Protein AF-A0A349A063-F1 (afdb_monomer_lite)

Radius of gyration: 12.06 Å; chains: 1; bounding box: 23×23×34 Å

Secondary structure (DSSP, 8-state):
-PPPSEEEETTEEEE-TTS-TTS----TT----GGGTT---SEEEETTEEEES-TT--HHHHHHHHHHT-

pLDDT: mean 88.2, std 9.56, range [54.47, 97.31]

Structure (mmCIF, N/CA/C/O backbone):
data_AF-A0A349A063-F1
#
_entry.id   AF-A0A349A063-F1
#
loop_
_atom_site.group_PDB
_atom_site.id
_atom_site.type_symbol
_atom_site.label_atom_id
_atom_site.label_alt_id
_atom_site.label_comp_id
_atom_site.label_asym_id
_atom_site.label_entity_id
_atom_site.label_seq_id
_atom_site.pdbx_PDB_ins_code
_atom_site.Cartn_x
_atom_site.Cartn_y
_atom_site.Cartn_z
_atom_site.occupancy
_atom_site.B_iso_or_equiv
_atom_site.auth_seq_id
_atom_site.auth_comp_id
_atom_site.auth_asym_id
_atom_site.auth_atom_id
_atom_site.pdbx_PDB_model_num
ATOM 1 N N . MET A 1 1 ? -4.671 12.946 8.740 1.00 54.47 1 MET A N 1
ATOM 2 C CA . MET A 1 1 ? -4.070 11.706 8.220 1.00 54.47 1 MET A CA 1
ATOM 3 C C . MET A 1 1 ? -5.217 10.729 8.141 1.00 54.47 1 MET A C 1
ATOM 5 O O . MET A 1 1 ? -5.864 10.532 9.165 1.00 54.47 1 MET A O 1
ATOM 9 N N . ASP A 1 2 ? -5.558 10.267 6.942 1.00 64.38 2 ASP A N 1
ATOM 10 C CA . ASP A 1 2 ? -6.651 9.307 6.797 1.00 64.38 2 ASP A CA 1
ATOM 11 C C . ASP A 1 2 ? -6.308 8.053 7.614 1.00 64.38 2 ASP A C 1
ATOM 13 O O . ASP A 1 2 ? -5.138 7.673 7.733 1.00 64.38 2 ASP A O 1
ATOM 17 N N . GLN A 1 3 ? -7.307 7.483 8.288 1.00 82.06 3 GLN A N 1
ATOM 18 C CA . GLN A 1 3 ? -7.103 6.343 9.177 1.00 82.06 3 GLN A CA 1
ATOM 19 C C . GLN A 1 3 ? -6.563 5.168 8.355 1.00 82.06 3 GLN A C 1
ATOM 21 O O . GLN A 1 3 ? -7.183 4.754 7.379 1.00 82.06 3 GLN A O 1
ATOM 26 N N . ILE A 1 4 ? -5.401 4.631 8.736 1.00 90.19 4 ILE A N 1
ATOM 27 C CA . ILE A 1 4 ? -4.829 3.465 8.057 1.00 90.19 4 ILE A CA 1
ATOM 28 C C . ILE A 1 4 ? -5.748 2.276 8.313 1.00 90.19 4 ILE A C 1
ATOM 30 O O . ILE A 1 4 ? -5.955 1.886 9.461 1.00 90.19 4 ILE A O 1
ATOM 34 N N . LEU A 1 5 ? -6.278 1.691 7.247 1.00 93.00 5 LEU A N 1
ATOM 35 C CA . LEU A 1 5 ? -7.075 0.472 7.294 1.00 93.00 5 LEU A CA 1
ATOM 36 C C . LEU A 1 5 ? -6.169 -0.759 7.388 1.00 93.00 5 LEU A C 1
ATOM 38 O O . LEU A 1 5 ? -6.405 -1.659 8.194 1.00 93.00 5 LEU A O 1
ATOM 42 N N . PHE A 1 6 ? -5.121 -0.786 6.568 1.00 94.25 6 PHE A N 1
ATOM 43 C CA . PHE A 1 6 ? -4.141 -1.863 6.514 1.00 94.25 6 PHE A CA 1
ATOM 44 C C . PHE A 1 6 ? -2.807 -1.332 5.989 1.00 94.25 6 PHE A C 1
ATOM 46 O O . PHE A 1 6 ? -2.784 -0.483 5.102 1.00 94.25 6 PHE A O 1
ATOM 53 N N . SER A 1 7 ? -1.689 -1.846 6.484 1.00 95.38 7 SER A N 1
ATOM 54 C CA . SER A 1 7 ? -0.363 -1.550 5.956 1.00 95.38 7 SER A CA 1
ATOM 55 C C . SER A 1 7 ? 0.571 -2.739 6.127 1.00 95.38 7 SER A C 1
ATOM 57 O O . SER A 1 7 ? 0.524 -3.446 7.132 1.00 95.38 7 SER A O 1
ATOM 59 N N . SER A 1 8 ? 1.443 -2.914 5.140 1.00 95.31 8 SER A N 1
ATOM 60 C CA . SER A 1 8 ? 2.663 -3.704 5.238 1.00 95.31 8 SER A CA 1
ATOM 61 C C . SER A 1 8 ? 3.798 -2.795 4.793 1.00 95.31 8 SER A C 1
ATOM 63 O O . SER A 1 8 ? 3.887 -2.488 3.605 1.00 95.31 8 SER A O 1
ATOM 65 N N . TRP A 1 9 ? 4.626 -2.333 5.727 1.00 95.31 9 TRP A N 1
ATOM 66 C CA . TRP A 1 9 ? 5.665 -1.338 5.460 1.00 95.31 9 TRP A CA 1
ATOM 67 C C . TRP A 1 9 ? 6.920 -1.613 6.290 1.00 95.31 9 TRP 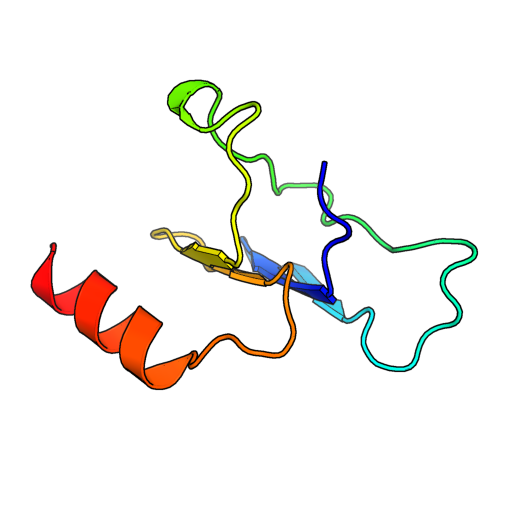A C 1
ATOM 69 O O . TRP A 1 9 ? 6.838 -1.716 7.512 1.00 95.31 9 TRP A O 1
ATOM 79 N N . GLN A 1 10 ? 8.088 -1.735 5.650 1.00 93.31 10 GLN A N 1
ATOM 80 C CA . GLN A 1 10 ? 9.373 -2.019 6.322 1.00 93.31 10 GLN A CA 1
ATOM 81 C C . GLN A 1 10 ? 9.330 -3.211 7.305 1.00 93.31 10 GLN A C 1
ATOM 83 O O . GLN A 1 10 ? 9.921 -3.175 8.386 1.00 93.31 10 GLN A O 1
ATOM 88 N N . GLY A 1 11 ? 8.603 -4.274 6.948 1.00 90.88 11 GLY A N 1
ATOM 89 C CA . GLY A 1 11 ? 8.449 -5.471 7.786 1.00 90.88 11 GLY A CA 1
ATOM 90 C C . GLY A 1 11 ? 7.498 -5.312 8.981 1.00 90.88 11 GLY A C 1
ATOM 91 O O . GLY A 1 11 ? 7.341 -6.255 9.754 1.00 90.88 11 GLY A O 1
ATOM 92 N N . GLU A 1 12 ? 6.843 -4.160 9.137 1.00 94.75 12 GLU A N 1
ATOM 93 C CA . GLU A 1 12 ? 5.751 -3.953 10.088 1.00 94.75 12 GLU A CA 1
ATOM 94 C C . GLU A 1 12 ? 4.407 -4.152 9.377 1.00 94.75 12 GLU A C 1
ATOM 96 O O . GLU A 1 12 ? 4.143 -3.534 8.344 1.00 94.75 12 GLU A O 1
ATOM 101 N N . VAL A 1 13 ? 3.547 -5.005 9.941 1.00 94.50 13 VAL A N 1
ATOM 102 C CA . VAL A 1 13 ? 2.166 -5.178 9.477 1.00 94.50 13 VAL A CA 1
ATOM 103 C C . VAL A 1 13 ? 1.224 -4.547 10.488 1.00 94.50 13 VAL A C 1
ATOM 105 O O . VAL A 1 13 ? 1.234 -4.895 11.669 1.00 94.50 13 VAL A O 1
ATOM 108 N N . VAL A 1 14 ? 0.384 -3.639 10.006 1.00 93.62 14 VAL A N 1
ATOM 109 C CA . VAL A 1 14 ? -0.687 -3.010 10.774 1.00 93.62 14 VAL A CA 1
ATOM 110 C C . VAL A 1 14 ? -2.006 -3.345 10.104 1.00 93.62 14 VAL A C 1
ATOM 112 O O . VAL A 1 14 ? -2.230 -2.988 8.954 1.00 93.62 14 VAL A O 1
ATOM 115 N N . ASP A 1 15 ? -2.889 -4.016 10.831 1.00 93.38 15 ASP A N 1
ATOM 116 C CA . ASP A 1 15 ? -4.214 -4.390 10.345 1.00 93.38 15 ASP A CA 1
ATOM 117 C C . ASP A 1 15 ? -5.280 -3.824 11.280 1.00 93.38 15 ASP A C 1
ATOM 119 O O . ASP A 1 15 ? -5.407 -4.272 12.421 1.00 93.38 15 ASP A O 1
ATOM 123 N N . ASN A 1 16 ? -6.019 -2.818 10.817 1.00 92.12 16 ASN A N 1
ATOM 124 C CA . ASN A 1 16 ? -7.108 -2.190 11.564 1.00 92.12 16 ASN A CA 1
ATOM 125 C C . ASN A 1 16 ? -8.491 -2.649 11.081 1.00 92.12 16 ASN A C 1
ATOM 127 O O . ASN A 1 16 ? -9.510 -2.154 11.564 1.00 92.12 16 ASN A O 1
ATOM 131 N N . ARG A 1 17 ? -8.561 -3.614 10.157 1.00 89.81 17 ARG A N 1
ATOM 132 C CA . ARG A 1 17 ? -9.834 -4.145 9.660 1.00 89.81 17 ARG A CA 1
ATOM 133 C C . ARG A 1 17 ? -10.585 -4.837 10.796 1.00 89.81 17 ARG A C 1
ATOM 135 O O . ARG A 1 17 ? -10.018 -5.633 11.540 1.00 89.81 17 ARG A O 1
ATOM 142 N N . GLY A 1 18 ? -11.871 -4.521 10.940 1.00 84.12 18 GLY A N 1
ATOM 143 C CA . GLY A 1 18 ? -12.731 -5.104 11.977 1.00 84.12 18 GLY A CA 1
ATOM 144 C C . GLY A 1 18 ? -12.417 -4.665 13.414 1.00 84.12 18 GLY A C 1
ATOM 145 O O . GLY A 1 18 ? -13.072 -5.148 14.336 1.00 84.12 18 GLY A O 1
ATOM 146 N N . LYS A 1 19 ? -11.455 -3.756 13.634 1.00 81.81 19 LYS A N 1
ATOM 147 C CA . LYS A 1 19 ? -11.194 -3.169 14.955 1.00 81.81 19 LYS A CA 1
ATOM 148 C C . LYS A 1 19 ? -12.131 -1.985 15.195 1.00 81.81 19 LYS A C 1
ATOM 150 O O . LYS A 1 19 ? -12.404 -1.211 14.279 1.00 81.81 19 LYS A O 1
ATOM 155 N N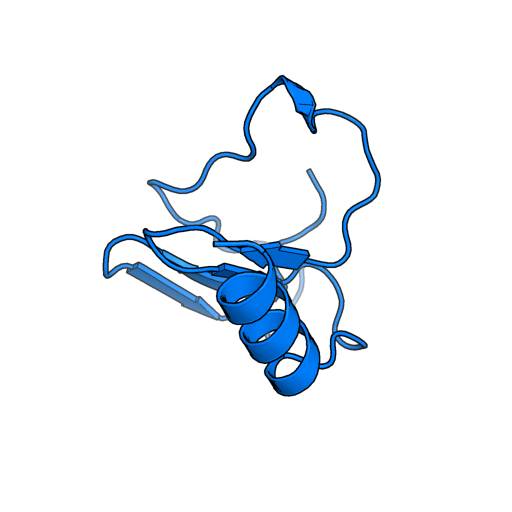 . GLN A 1 20 ? -12.621 -1.838 16.428 1.00 67.44 20 GLN A N 1
ATOM 156 C CA . GLN A 1 20 ? -13.348 -0.632 16.834 1.00 67.44 20 GLN A CA 1
ATOM 157 C C . GLN A 1 20 ? -12.423 0.585 16.678 1.00 67.44 20 GLN A C 1
ATOM 159 O O . GLN A 1 20 ? -11.243 0.519 17.027 1.00 67.44 20 GLN A O 1
ATOM 164 N N . GLN A 1 21 ? -12.952 1.673 16.112 1.00 63.16 21 GLN A N 1
ATOM 165 C CA . GLN A 1 21 ? -12.190 2.851 15.667 1.00 63.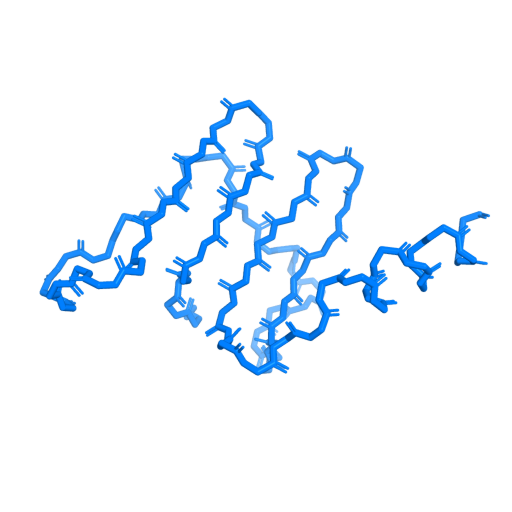16 21 GLN A CA 1
ATOM 166 C C . GLN A 1 21 ? -11.554 3.667 16.802 1.00 63.16 21 GLN A C 1
ATOM 168 O O . GLN A 1 21 ? -10.921 4.687 16.536 1.00 63.16 21 GLN A O 1
ATOM 173 N N . ASP A 1 22 ? -11.683 3.222 18.047 1.00 64.94 22 ASP A N 1
ATOM 174 C CA . ASP A 1 22 ? -11.368 4.025 19.221 1.00 64.94 22 ASP A CA 1
ATOM 175 C C . ASP A 1 22 ? -9.853 4.205 19.417 1.00 64.94 22 ASP A C 1
ATOM 177 O O . ASP A 1 22 ? -9.438 5.176 20.046 1.00 64.94 22 ASP A O 1
ATOM 181 N N . GLN A 1 23 ? -9.014 3.327 18.839 1.00 64.38 23 GLN A N 1
ATOM 182 C CA . GLN A 1 23 ? -7.546 3.470 18.804 1.00 64.38 23 GLN A CA 1
ATOM 183 C C . GLN A 1 23 ? -6.929 2.800 17.555 1.00 64.38 23 GLN A C 1
ATOM 185 O O . GLN A 1 23 ? -6.434 1.672 17.645 1.00 64.38 23 GLN A O 1
ATOM 190 N N . PRO A 1 24 ? -6.935 3.445 16.371 1.00 69.00 24 PRO A N 1
ATOM 191 C CA . PRO A 1 24 ? -6.259 2.890 15.203 1.00 69.00 24 PRO A CA 1
ATOM 192 C C . PRO A 1 24 ? -4.758 2.782 15.454 1.00 69.00 24 PRO A C 1
ATOM 194 O O . PRO A 1 24 ? -4.114 3.731 15.904 1.00 69.00 24 PRO A O 1
ATOM 197 N N . GLN A 1 25 ? -4.189 1.625 15.128 1.00 81.38 25 GLN A N 1
ATOM 198 C CA . GLN A 1 25 ? -2.744 1.464 15.152 1.00 81.38 25 GLN A CA 1
ATOM 199 C C . GLN A 1 25 ? -2.154 2.183 13.938 1.00 81.38 25 GLN A C 1
ATOM 201 O O . GLN A 1 25 ? -2.643 2.031 12.819 1.00 81.38 25 GLN A O 1
ATOM 206 N N . THR A 1 26 ? -1.094 2.951 14.160 1.00 82.00 26 THR A N 1
ATOM 207 C CA . THR A 1 26 ? -0.314 3.587 13.095 1.00 82.00 26 THR A CA 1
ATOM 208 C C . THR A 1 26 ? 1.029 2.866 13.010 1.00 82.00 26 THR A C 1
ATOM 210 O O . THR A 1 26 ? 1.640 2.646 14.061 1.00 82.00 26 THR A O 1
ATOM 213 N N . PRO A 1 27 ? 1.516 2.498 11.811 1.00 82.31 27 PRO A N 1
ATOM 214 C CA . PRO A 1 27 ? 2.838 1.907 11.673 1.00 82.31 27 PRO A CA 1
ATOM 215 C C . PRO A 1 27 ? 3.887 2.907 12.148 1.00 82.31 27 PRO A C 1
ATOM 217 O O . PRO A 1 27 ? 3.847 4.084 11.784 1.00 82.31 27 PRO A O 1
ATOM 220 N N . LYS A 1 28 ? 4.852 2.452 12.944 1.00 83.88 28 LYS A N 1
ATOM 221 C CA . LYS A 1 28 ? 5.864 3.330 13.554 1.00 83.88 28 LYS A CA 1
ATOM 222 C C . LYS A 1 28 ? 6.747 4.012 12.514 1.00 83.88 28 LYS A C 1
ATOM 224 O O . LYS A 1 28 ? 7.250 5.108 12.755 1.00 83.88 28 LYS A O 1
ATOM 229 N N . ARG A 1 29 ? 6.975 3.338 11.385 1.00 85.31 29 ARG A N 1
ATOM 230 C CA . ARG A 1 29 ? 7.926 3.755 10.342 1.00 85.31 29 ARG A CA 1
ATOM 231 C C . ARG A 1 29 ? 7.266 4.296 9.080 1.00 85.31 29 ARG A C 1
ATOM 233 O O . ARG A 1 29 ? 7.971 4.682 8.155 1.00 85.31 29 ARG A O 1
ATOM 240 N N . PHE A 1 30 ? 5.938 4.340 9.038 1.00 88.12 30 PHE A N 1
ATOM 241 C CA . PHE A 1 30 ? 5.220 4.835 7.874 1.00 88.12 30 PHE A CA 1
ATOM 242 C C . PHE A 1 30 ? 4.916 6.326 8.012 1.00 88.12 30 PHE A C 1
ATOM 244 O O . PHE A 1 30 ? 4.269 6.762 8.966 1.00 88.12 30 PHE A O 1
ATOM 251 N N . LYS A 1 31 ? 5.363 7.107 7.029 1.00 86.06 31 LYS A N 1
ATOM 252 C CA . LYS A 1 31 ? 4.973 8.504 6.840 1.00 86.06 31 LYS A CA 1
ATOM 253 C C . LYS A 1 31 ? 4.717 8.732 5.359 1.00 86.06 31 LYS A C 1
ATOM 255 O O . LYS A 1 31 ? 5.525 8.328 4.528 1.00 86.06 31 LYS A O 1
ATOM 260 N N . VAL A 1 32 ? 3.606 9.390 5.051 1.00 84.62 32 VAL A N 1
ATOM 261 C CA . VAL A 1 32 ? 3.333 9.868 3.694 1.00 84.62 32 VAL A CA 1
ATOM 262 C C . VAL A 1 32 ? 4.325 11.001 3.386 1.00 84.62 32 VAL A C 1
ATOM 264 O O . VAL A 1 32 ? 4.475 11.878 4.240 1.00 84.62 32 VAL A O 1
ATOM 267 N N . PRO A 1 33 ? 5.013 10.989 2.228 1.00 85.44 33 PRO A N 1
ATOM 268 C CA . PRO A 1 33 ? 5.908 12.076 1.836 1.00 85.44 33 PRO A CA 1
ATOM 269 C C . PRO A 1 33 ? 5.193 13.434 1.786 1.00 85.44 33 PRO A C 1
ATOM 271 O O . PRO A 1 33 ? 4.019 13.507 1.415 1.00 85.44 33 PRO A O 1
ATOM 274 N N . ASP A 1 34 ? 5.907 14.513 2.118 1.00 87.69 34 ASP A N 1
ATOM 275 C CA . ASP A 1 34 ? 5.322 15.857 2.268 1.00 87.69 34 ASP A CA 1
ATOM 276 C C . ASP A 1 34 ? 4.681 16.393 0.977 1.00 87.69 34 ASP A C 1
ATOM 278 O O . ASP A 1 34 ? 3.709 17.142 1.033 1.00 87.69 34 ASP A O 1
ATOM 282 N N . GLU A 1 35 ? 5.159 15.967 -0.194 1.00 88.00 35 GLU A N 1
ATOM 283 C CA . GLU A 1 35 ? 4.579 16.317 -1.501 1.00 88.00 35 GLU A CA 1
ATOM 284 C C . GLU A 1 35 ? 3.130 15.821 -1.684 1.00 88.00 35 GLU A C 1
ATOM 286 O O . GLU A 1 35 ? 2.353 16.403 -2.445 1.00 88.00 35 GLU A O 1
ATOM 291 N N . PHE A 1 36 ? 2.739 14.782 -0.941 1.00 84.94 36 PHE A N 1
ATOM 292 C CA . PHE A 1 36 ? 1.379 14.242 -0.919 1.00 84.94 36 PHE A CA 1
ATOM 293 C C . PHE A 1 36 ? 0.584 14.692 0.316 1.00 84.94 36 PHE A C 1
ATOM 295 O O . PHE A 1 36 ? -0.574 14.302 0.487 1.00 84.94 36 PHE A O 1
ATOM 302 N N . ALA A 1 37 ? 1.165 15.524 1.187 1.00 82.56 37 ALA A N 1
ATOM 303 C CA . ALA A 1 37 ? 0.488 15.997 2.386 1.00 82.56 37 ALA A CA 1
ATOM 304 C C . ALA A 1 37 ? -0.780 16.797 2.035 1.00 82.56 37 ALA A C 1
ATOM 306 O O . ALA A 1 37 ? -0.780 17.685 1.186 1.00 82.56 37 ALA A O 1
ATOM 307 N N . GLY A 1 38 ? -1.889 16.479 2.710 1.00 80.56 38 GLY A N 1
ATOM 308 C CA . GLY A 1 38 ? -3.179 17.151 2.513 1.00 80.56 38 GLY A CA 1
ATOM 309 C C . GLY A 1 38 ? -3.981 16.674 1.297 1.00 80.56 38 GLY A C 1
ATOM 310 O O . GLY A 1 38 ? -5.142 17.062 1.158 1.00 80.56 38 GLY A O 1
ATOM 311 N N . GLN A 1 39 ? -3.422 15.803 0.455 1.00 84.94 39 GLN A N 1
ATOM 312 C CA . GLN A 1 39 ? -4.188 15.127 -0.589 1.00 84.94 39 GLN A CA 1
ATOM 313 C C . GLN A 1 39 ? -5.035 14.011 0.035 1.00 84.94 39 GLN A C 1
ATOM 315 O O . GLN A 1 39 ? -4.580 13.305 0.935 1.00 84.94 39 GLN A O 1
ATOM 320 N N . LYS A 1 40 ? -6.276 13.836 -0.437 1.00 84.50 40 LYS A N 1
ATOM 321 C CA . LYS A 1 40 ? -7.083 12.663 -0.076 1.00 84.50 40 LYS A CA 1
ATOM 322 C C . LYS A 1 40 ? -6.581 11.466 -0.870 1.00 84.50 40 LYS A C 1
ATOM 324 O O . LYS A 1 40 ? -6.666 11.468 -2.097 1.00 84.50 40 LYS A O 1
ATOM 329 N N . MET A 1 41 ? -6.079 10.453 -0.174 1.00 88.88 41 MET A N 1
ATOM 330 C CA . MET A 1 41 ? -5.460 9.279 -0.785 1.00 88.88 41 MET A CA 1
ATOM 331 C C . MET A 1 41 ? -6.224 8.029 -0.372 1.00 88.88 41 MET A C 1
ATOM 333 O O . MET A 1 41 ? -6.481 7.824 0.808 1.00 88.88 41 MET A O 1
ATOM 337 N N . LYS A 1 42 ? -6.544 7.153 -1.328 1.00 93.38 42 LYS A N 1
ATOM 338 C CA . LYS A 1 42 ? -7.130 5.840 -1.008 1.00 93.38 42 LYS A CA 1
ATOM 339 C C . LYS A 1 42 ? -6.077 4.817 -0.580 1.00 93.38 42 LYS A C 1
ATOM 341 O O . LYS A 1 42 ? -6.340 3.962 0.261 1.00 93.38 42 LYS A O 1
ATOM 346 N N . ALA A 1 43 ? -4.878 4.921 -1.146 1.00 94.50 43 ALA A N 1
ATOM 347 C CA . ALA A 1 43 ? -3.734 4.082 -0.827 1.00 94.50 43 ALA A CA 1
ATOM 348 C C . ALA A 1 43 ? -2.424 4.789 -1.188 1.00 94.50 43 ALA A C 1
ATOM 350 O O . ALA A 1 43 ? -2.416 5.774 -1.928 1.00 94.50 43 ALA A O 1
ATOM 351 N N . PHE A 1 44 ? -1.323 4.252 -0.676 1.00 93.81 44 PHE A N 1
ATOM 352 C CA . PHE A 1 44 ? 0.039 4.631 -1.018 1.00 93.81 44 PHE A CA 1
ATOM 353 C C . PHE A 1 44 ? 0.885 3.368 -1.197 1.00 93.81 44 PHE A C 1
ATOM 355 O O . PHE A 1 44 ? 0.786 2.446 -0.387 1.00 93.81 44 PHE A O 1
ATOM 362 N N . MET A 1 45 ? 1.721 3.332 -2.234 1.00 94.38 45 MET A N 1
ATOM 363 C CA . MET A 1 45 ? 2.634 2.227 -2.527 1.00 94.38 45 MET A CA 1
ATOM 364 C C . MET A 1 45 ? 4.019 2.778 -2.853 1.00 94.38 45 MET A C 1
ATOM 366 O O . MET A 1 45 ? 4.150 3.770 -3.568 1.00 94.38 45 MET A O 1
ATOM 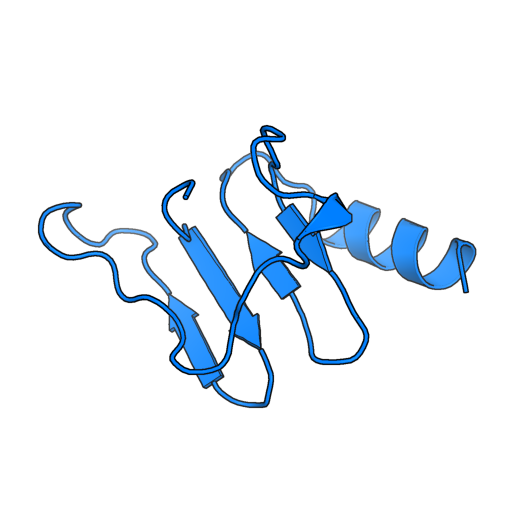370 N N . GLY A 1 46 ? 5.045 2.119 -2.331 1.00 92.31 46 GLY A N 1
ATOM 371 C CA . GLY A 1 46 ? 6.439 2.417 -2.610 1.00 92.31 46 GLY A CA 1
ATOM 372 C C . GLY A 1 46 ? 7.303 1.171 -2.454 1.00 92.31 46 GLY A C 1
ATOM 373 O O . GLY A 1 46 ? 6.810 0.080 -2.176 1.00 92.31 46 GLY A O 1
ATOM 374 N N . TRP A 1 47 ? 8.612 1.343 -2.605 1.00 91.88 47 TRP A N 1
ATOM 375 C CA . TRP A 1 47 ? 9.576 0.237 -2.573 1.00 91.88 47 TRP A CA 1
ATOM 376 C C . TRP A 1 47 ? 9.578 -0.543 -1.242 1.00 91.88 47 TRP A C 1
ATOM 378 O O . TRP A 1 47 ? 9.873 -1.733 -1.222 1.00 91.88 47 TRP A O 1
ATOM 388 N N . ASP A 1 48 ? 9.219 0.124 -0.141 1.00 92.62 48 ASP A N 1
ATOM 389 C CA . ASP A 1 48 ? 9.173 -0.427 1.220 1.00 92.62 48 ASP A CA 1
ATOM 390 C C . ASP A 1 48 ? 7.843 -1.122 1.573 1.00 92.62 48 ASP A C 1
ATOM 392 O O . ASP A 1 48 ? 7.702 -1.673 2.673 1.00 92.62 48 ASP A O 1
ATOM 396 N N . GLY A 1 49 ? 6.856 -1.081 0.671 1.00 94.44 49 GLY A N 1
ATOM 397 C CA . GLY A 1 49 ? 5.545 -1.697 0.854 1.00 94.44 49 GLY A CA 1
ATOM 398 C C . GLY A 1 49 ? 4.374 -0.779 0.501 1.00 94.44 49 GLY A C 1
ATOM 399 O O . GLY A 1 49 ? 4.439 0.017 -0.435 1.00 94.44 49 GLY A O 1
ATOM 400 N N . PHE A 1 50 ? 3.263 -0.909 1.229 1.00 95.44 50 PHE A N 1
ATOM 401 C CA . PHE A 1 50 ? 2.049 -0.134 0.967 1.00 95.44 50 PHE A CA 1
ATOM 402 C C . PHE A 1 50 ? 1.209 0.140 2.223 1.00 95.44 50 PHE A C 1
ATOM 404 O O . PHE A 1 50 ? 1.328 -0.523 3.261 1.00 95.44 50 PHE A O 1
ATOM 411 N N . ALA A 1 51 ? 0.324 1.127 2.108 1.00 94.81 51 ALA A N 1
ATOM 412 C CA . ALA A 1 51 ? -0.692 1.473 3.092 1.00 94.81 51 ALA A CA 1
ATOM 413 C C . ALA A 1 51 ? -2.030 1.745 2.392 1.00 94.81 51 ALA A C 1
ATOM 415 O O . ALA A 1 51 ? -2.075 2.396 1.350 1.00 94.81 51 ALA A O 1
ATOM 416 N N . LEU A 1 52 ? -3.116 1.244 2.973 1.00 95.12 52 LEU A N 1
ATOM 417 C CA . LEU A 1 52 ? -4.492 1.430 2.525 1.00 95.12 52 LEU A CA 1
ATOM 418 C C . LEU A 1 52 ? -5.230 2.306 3.532 1.00 95.12 52 LEU A C 1
ATOM 420 O O . LEU A 1 52 ? -5.128 2.084 4.740 1.00 95.12 52 LEU A O 1
ATOM 424 N N . PHE A 1 53 ? -6.006 3.254 3.024 1.00 92.56 53 PHE A N 1
ATOM 425 C CA . PHE A 1 53 ? -6.849 4.161 3.807 1.00 92.56 53 PHE A CA 1
ATOM 426 C C . PHE A 1 53 ? -8.340 3.965 3.498 1.00 92.56 53 PHE A C 1
ATOM 428 O O . PHE A 1 53 ? -9.198 4.411 4.253 1.00 92.56 53 PHE A O 1
ATOM 435 N N . ASP A 1 54 ? -8.647 3.281 2.395 1.00 92.88 54 ASP A N 1
ATOM 436 C CA . ASP A 1 54 ? -9.993 3.015 1.898 1.00 92.88 54 ASP A CA 1
ATOM 437 C C . ASP A 1 54 ? -10.122 1.516 1.567 1.00 92.88 54 ASP A C 1
ATOM 439 O O . ASP A 1 54 ? -9.181 0.893 1.066 1.00 92.88 54 ASP A O 1
ATOM 443 N N . SER A 1 55 ? -11.275 0.926 1.881 1.00 92.81 55 SER A N 1
ATOM 444 C CA . SER A 1 55 ? -11.585 -0.479 1.602 1.00 92.81 55 SER A CA 1
ATOM 445 C C . SER A 1 55 ? -11.868 -0.759 0.127 1.00 92.81 55 SER A C 1
ATOM 447 O O . SER A 1 55 ? -11.749 -1.905 -0.295 1.00 92.81 55 SER A O 1
ATOM 449 N N . ASP A 1 56 ? -12.200 0.267 -0.659 1.00 95.12 56 ASP A N 1
ATOM 450 C CA . ASP A 1 56 ? -12.530 0.158 -2.086 1.00 95.12 56 ASP A CA 1
ATOM 451 C C . ASP A 1 56 ? -11.286 0.127 -2.993 1.00 95.12 56 ASP A C 1
ATOM 453 O O . ASP A 1 56 ? -11.378 0.309 -4.210 1.00 95.12 56 ASP A O 1
ATOM 457 N N . VAL A 1 57 ? -10.089 -0.052 -2.428 1.00 96.19 57 VAL A N 1
ATOM 458 C CA . VAL A 1 57 ? -8.851 -0.137 -3.210 1.00 96.19 57 VAL A CA 1
ATOM 459 C C . VAL A 1 57 ? -8.715 -1.518 -3.845 1.00 96.19 57 VAL A C 1
ATOM 461 O O . VAL A 1 57 ? -8.574 -2.524 -3.153 1.00 96.19 57 VAL A O 1
ATOM 464 N N . ASP A 1 58 ? -8.640 -1.555 -5.176 1.00 96.94 58 ASP A N 1
ATOM 465 C CA . ASP A 1 58 ? -8.155 -2.726 -5.907 1.00 96.94 58 ASP A CA 1
ATOM 466 C C . ASP A 1 58 ? -6.625 -2.812 -5.790 1.00 96.94 58 ASP A C 1
ATOM 468 O O . ASP A 1 58 ? -5.871 -2.125 -6.488 1.00 96.94 58 ASP A O 1
ATOM 472 N N . ILE A 1 59 ? -6.167 -3.654 -4.863 1.00 95.44 59 ILE A N 1
ATOM 473 C CA . ILE A 1 59 ? -4.743 -3.835 -4.561 1.00 95.44 59 ILE A CA 1
ATOM 474 C C . ILE A 1 59 ? -4.003 -4.444 -5.757 1.00 95.44 59 ILE A C 1
ATOM 476 O O . ILE A 1 59 ? -2.861 -4.072 -6.016 1.00 95.44 59 ILE A O 1
ATOM 480 N N . VAL A 1 60 ? -4.640 -5.346 -6.511 1.00 96.69 60 VAL A N 1
ATOM 481 C CA . VAL A 1 60 ? -4.000 -5.999 -7.660 1.00 96.69 60 VAL A CA 1
ATOM 482 C C . VAL A 1 60 ? -3.742 -4.969 -8.753 1.00 96.69 60 VAL A C 1
ATOM 484 O O . VAL A 1 60 ? -2.616 -4.864 -9.240 1.00 96.69 60 VAL A O 1
ATOM 487 N N . ALA A 1 61 ? -4.742 -4.148 -9.081 1.00 97.31 61 ALA A N 1
ATOM 488 C CA . ALA A 1 61 ? -4.580 -3.064 -10.045 1.00 97.31 61 ALA A CA 1
ATOM 489 C C . ALA A 1 61 ? -3.542 -2.024 -9.586 1.00 97.31 61 ALA A C 1
ATOM 491 O O . ALA A 1 61 ? -2.790 -1.502 -10.408 1.00 97.31 61 ALA A O 1
ATOM 492 N N . MET A 1 62 ? -3.476 -1.722 -8.284 1.00 96.31 62 MET A N 1
ATOM 493 C CA . MET A 1 62 ? -2.448 -0.836 -7.726 1.00 96.31 62 MET A CA 1
ATOM 494 C C . MET A 1 62 ? -1.035 -1.404 -7.930 1.00 96.31 62 MET A C 1
ATOM 496 O O . MET A 1 62 ? -0.163 -0.676 -8.400 1.00 96.31 62 MET A O 1
ATOM 500 N N . CYS A 1 63 ? -0.818 -2.692 -7.641 1.00 96.06 63 CYS A N 1
ATOM 501 C CA . CYS A 1 63 ? 0.468 -3.356 -7.866 1.00 96.06 63 CYS A CA 1
ATOM 502 C C . CYS A 1 63 ? 0.882 -3.324 -9.343 1.00 96.06 63 CYS A C 1
ATOM 504 O O . CYS A 1 63 ? 2.031 -3.014 -9.644 1.00 96.06 63 CYS A O 1
ATOM 506 N N . VAL A 1 64 ? -0.047 -3.614 -10.262 1.00 97.19 64 VAL A N 1
ATOM 507 C CA . VAL A 1 64 ? 0.226 -3.570 -11.710 1.00 97.19 64 VAL A CA 1
ATOM 508 C C . VAL A 1 64 ? 0.678 -2.172 -12.129 1.00 97.19 64 VAL A C 1
ATOM 510 O O . VAL A 1 64 ? 1.738 -2.037 -12.731 1.00 97.19 64 VAL A O 1
ATOM 513 N N . ARG A 1 65 ? -0.057 -1.126 -11.725 1.00 95.62 65 ARG A N 1
ATOM 514 C CA . ARG A 1 65 ? 0.311 0.266 -12.034 1.00 95.62 65 ARG A CA 1
ATOM 515 C C . ARG A 1 65 ? 1.666 0.667 -11.466 1.00 95.62 65 ARG A C 1
ATOM 517 O O . ARG A 1 65 ? 2.385 1.421 -12.108 1.00 95.62 65 ARG A O 1
ATOM 524 N N . TYR A 1 66 ? 2.004 0.199 -10.266 1.00 94.94 66 TYR A N 1
ATOM 525 C CA . TYR A 1 66 ? 3.315 0.462 -9.682 1.00 94.94 66 TYR A CA 1
ATOM 526 C C . TYR A 1 66 ? 4.428 -0.170 -10.518 1.00 94.94 66 TYR A C 1
ATOM 528 O O . TYR A 1 66 ? 5.401 0.502 -10.819 1.00 94.94 66 TYR A O 1
ATOM 536 N N . VAL A 1 67 ? 4.262 -1.425 -10.945 1.00 94.88 67 VAL A N 1
ATOM 537 C CA . VAL A 1 67 ? 5.246 -2.113 -11.794 1.00 94.88 67 VAL A CA 1
ATOM 538 C C . VAL A 1 67 ? 5.382 -1.445 -13.166 1.00 94.88 67 VAL A C 1
ATOM 540 O O . VAL A 1 67 ? 6.490 -1.347 -13.670 1.00 94.88 67 VAL A O 1
ATOM 543 N N . GLU A 1 68 ? 4.288 -0.973 -1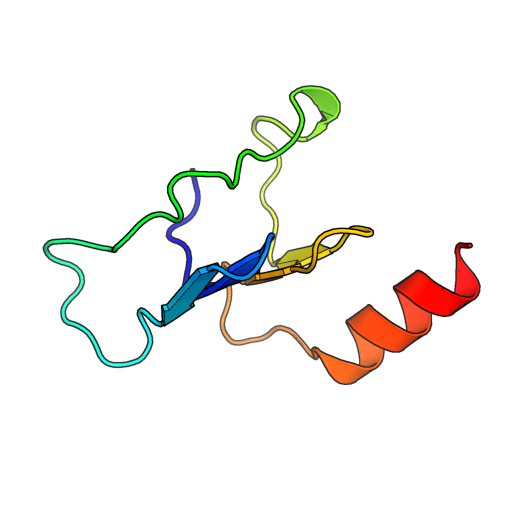3.765 1.00 96.31 68 GLU A N 1
ATOM 544 C CA . GLU A 1 68 ? 4.310 -0.267 -15.058 1.00 96.31 68 GLU A CA 1
ATOM 545 C C . GLU A 1 68 ? 4.965 1.121 -14.993 1.00 96.31 68 GLU A C 1
ATOM 547 O O . GLU A 1 68 ? 5.466 1.613 -16.003 1.00 96.31 68 GLU A O 1
ATOM 552 N N . ALA A 1 69 ? 4.912 1.778 -13.833 1.00 92.94 69 ALA A N 1
ATOM 553 C CA . ALA A 1 69 ? 5.442 3.123 -13.633 1.00 92.94 69 ALA A CA 1
ATOM 554 C C . ALA A 1 69 ? 6.946 3.156 -13.304 1.00 92.94 69 ALA A C 1
ATOM 556 O O . ALA A 1 69 ? 7.507 4.251 -13.198 1.00 92.94 69 ALA A O 1
ATOM 557 N N . VAL A 1 70 ? 7.573 1.991 -13.106 1.00 78.50 70 VAL A N 1
ATOM 558 C CA . VAL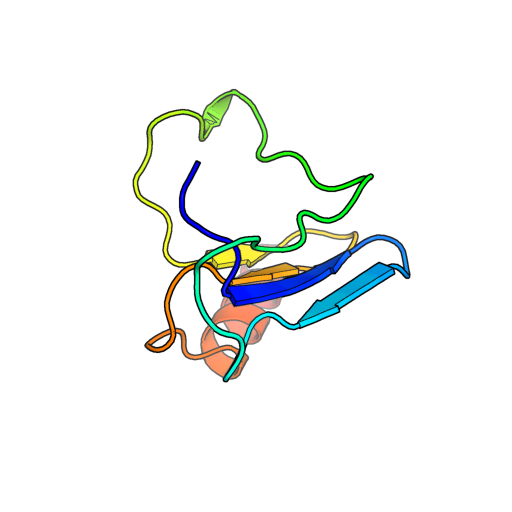 A 1 70 ? 8.988 1.826 -12.728 1.00 78.50 70 VAL A CA 1
ATOM 559 C C . VAL A 1 70 ? 9.815 1.342 -13.914 1.00 78.50 70 VAL A C 1
ATOM 561 O O . VAL A 1 70 ? 9.334 0.469 -14.668 1.00 78.50 70 VAL A O 1
#

Foldseek 3Di:
DQQWQWWDFQNDTAHCPPPDPPDGDDPPPDDDDPVCPPPDDQKDQDPRTITGRHPPDPVVVVVVVVVVVD

Sequence (70 aa):
MDQILFSSWQGEVVDNRGKQQDQPQTPKRFKVPDEFAGQKMKAFMGWDGFALFDSDVDIVAMCVRYVEAV